Protein AF-A0A822ZV64-F1 (afdb_monomer)

Radius of gyration: 21.61 Å; Cα contacts (8 Å, |Δi|>4): 82; chains: 1; bounding box: 28×35×67 Å

Nearest PDB structures (foldseek):
  4tx4-assembly1_B  TM=8.418E-01  e=2.015E-04  Vigna unguiculata
  6vlp-assembly1_A  TM=7.467E-01  e=8.721E-04  Humulus lupulus
  8sj5-assembly2_D  TM=7.417E-01  e=1.258E-03  Juglans regia
  6lof-assembly1_D  TM=7.782E-01  e=8.116E-01  Zoanthus sp.
  5cux-assembly1_A  TM=3.957E-01  e=6.082E+00  Trypanosoma cruzi

Sequence (60 aa):
MPKPTSSSKRWCGVRPKNVAGFNYWLILEATDKGVTNNNEAVVWEKAWMSYRNLTSFRHV

Mean predicted aligned error: 11.86 Å

Solvent-accessible surface area (backbone at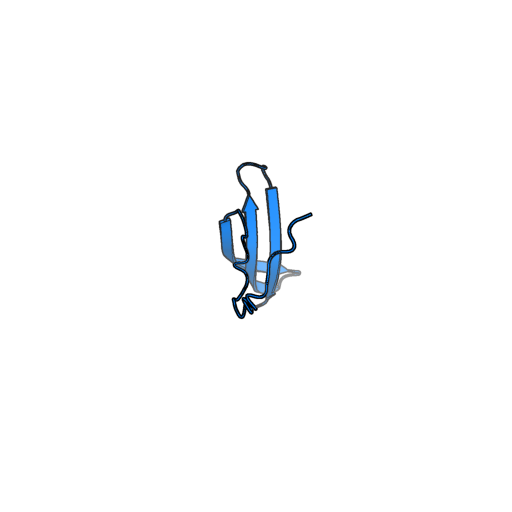oms only — not comparable to full-atom values): 4043 Å² total; per-residue (Å²): 135,87,77,85,74,88,74,90,76,77,80,88,63,85,75,81,83,83,70,84,58,49,76,46,81,44,80,46,78,46,70,60,98,86,47,77,42,45,29,43,36,34,35,43,32,30,78,95,70,77,38,75,44,80,77,42,76,44,79,104

Structure (mmCIF, N/CA/C/O backbone):
data_AF-A0A822ZV64-F1
#
_entry.id   AF-A0A822ZV64-F1
#
loop_
_atom_site.group_PDB
_atom_site.id
_atom_site.type_symbol
_atom_site.label_atom_id
_atom_site.label_alt_id
_atom_site.label_comp_id
_atom_site.label_asym_id
_atom_site.label_entity_id
_atom_site.label_seq_id
_atom_site.pdbx_PDB_ins_code
_atom_site.Cartn_x
_atom_site.Cartn_y
_atom_site.Cartn_z
_atom_site.occupancy
_atom_site.B_iso_or_equiv
_atom_site.auth_seq_id
_atom_site.auth_comp_id
_atom_site.auth_asym_id
_atom_site.auth_atom_id
_atom_site.pdbx_PDB_model_num
ATOM 1 N N . MET A 1 1 ? 7.046 -10.541 -51.812 1.00 40.31 1 MET A N 1
ATOM 2 C CA . MET A 1 1 ? 6.288 -10.778 -50.562 1.00 40.31 1 MET A CA 1
ATOM 3 C C . MET A 1 1 ? 5.727 -12.192 -50.586 1.00 40.31 1 MET A C 1
ATOM 5 O O . MET A 1 1 ? 4.889 -12.448 -51.443 1.00 40.31 1 MET A O 1
ATOM 9 N N . PRO A 1 2 ? 6.134 -13.105 -49.690 1.00 43.91 2 PRO A N 1
ATOM 10 C CA . PRO A 1 2 ? 5.331 -14.280 -49.401 1.00 43.91 2 PRO A CA 1
ATOM 11 C C . PRO A 1 2 ? 4.304 -13.912 -48.325 1.00 43.91 2 PRO A C 1
ATOM 13 O O . PRO A 1 2 ? 4.646 -13.478 -47.226 1.00 43.91 2 PRO A O 1
ATOM 16 N N . LYS A 1 3 ? 3.026 -14.030 -48.683 1.00 51.41 3 LYS A N 1
ATOM 17 C CA . LYS A 1 3 ? 1.890 -13.861 -47.775 1.00 51.41 3 LYS A CA 1
ATOM 18 C C . LYS A 1 3 ? 1.834 -15.102 -46.873 1.00 51.41 3 LYS A C 1
ATOM 20 O O . LYS A 1 3 ? 1.792 -16.200 -47.427 1.00 51.41 3 LYS A O 1
ATOM 25 N N . PRO A 1 4 ? 1.812 -14.988 -45.533 1.00 48.72 4 PRO A N 1
ATOM 26 C CA . PRO A 1 4 ? 1.550 -16.150 -44.700 1.00 48.72 4 PRO A CA 1
ATOM 27 C C . PRO A 1 4 ? 0.097 -16.578 -44.921 1.00 48.72 4 PRO A C 1
ATOM 29 O O . PRO A 1 4 ? -0.844 -15.833 -44.637 1.00 48.72 4 PRO A O 1
ATOM 32 N N . THR A 1 5 ? -0.076 -17.765 -45.490 1.00 56.38 5 THR A N 1
ATOM 33 C CA . THR A 1 5 ? -1.358 -18.450 -45.632 1.00 56.38 5 THR A CA 1
ATOM 34 C C . THR A 1 5 ? -1.929 -18.802 -44.265 1.00 56.38 5 THR A C 1
ATOM 36 O O . THR A 1 5 ? -1.236 -19.339 -43.407 1.00 56.38 5 THR A O 1
ATOM 39 N N . SER A 1 6 ? -3.210 -18.466 -44.112 1.00 61.84 6 SER A N 1
ATOM 40 C CA . SER A 1 6 ? -4.177 -18.889 -43.097 1.00 61.84 6 SER A CA 1
ATOM 41 C C . SER A 1 6 ? -3.657 -19.793 -41.971 1.00 61.84 6 SER A C 1
ATOM 43 O O . SER A 1 6 ? -3.436 -20.990 -42.135 1.00 61.84 6 SER A O 1
ATOM 45 N N . SER A 1 7 ? -3.572 -19.226 -40.773 1.00 53.59 7 SER A N 1
ATOM 46 C CA . SER A 1 7 ? -3.767 -19.966 -39.529 1.00 53.59 7 SER A CA 1
ATOM 47 C C . SER A 1 7 ? -4.393 -19.001 -38.539 1.00 53.59 7 SER A C 1
ATOM 49 O O . SER A 1 7 ? -3.717 -18.173 -37.930 1.00 53.59 7 SER A O 1
ATOM 51 N N . SER A 1 8 ? -5.719 -19.054 -38.436 1.00 58.75 8 SER A N 1
ATOM 52 C CA . SER A 1 8 ? -6.499 -18.285 -37.474 1.00 58.75 8 SER A CA 1
ATOM 53 C C . SER A 1 8 ? -6.148 -18.729 -36.053 1.00 58.75 8 SER A C 1
ATOM 55 O O . SER A 1 8 ? -6.830 -19.564 -35.458 1.00 58.75 8 SER A O 1
ATOM 57 N N . LYS A 1 9 ? -5.073 -18.179 -35.487 1.00 60.44 9 LYS A N 1
ATOM 58 C CA . LYS A 1 9 ? -4.770 -18.334 -34.066 1.00 60.44 9 LYS A CA 1
ATOM 59 C C . LYS A 1 9 ? -5.558 -17.269 -33.310 1.00 60.44 9 LYS A C 1
ATOM 61 O O . LYS A 1 9 ? -5.122 -16.132 -33.148 1.00 60.44 9 LYS A O 1
ATOM 66 N N . ARG A 1 10 ? -6.783 -17.628 -32.922 1.00 62.59 10 ARG A N 1
ATOM 67 C CA . ARG A 1 10 ? -7.627 -16.796 -32.064 1.00 62.59 10 ARG A CA 1
ATOM 68 C C . ARG A 1 10 ? -7.025 -16.839 -30.657 1.00 62.59 10 ARG A C 1
ATOM 70 O O . ARG A 1 10 ? -7.108 -17.856 -29.977 1.00 62.59 10 ARG A O 1
ATOM 77 N N . TRP A 1 11 ? -6.364 -15.761 -30.245 1.00 53.47 11 TRP A N 1
ATOM 78 C CA . TRP A 1 11 ? -5.877 -15.619 -28.875 1.00 53.47 11 TRP A CA 1
ATOM 79 C C . TRP A 1 11 ? -7.062 -15.311 -27.957 1.00 53.47 11 TRP A C 1
ATOM 81 O O . TRP A 1 11 ? -7.436 -14.157 -27.787 1.00 53.47 11 TRP A O 1
ATOM 91 N N . CYS A 1 12 ? -7.651 -16.342 -27.356 1.00 62.19 12 CYS A N 1
ATOM 92 C CA . CYS A 1 12 ? -8.631 -16.200 -26.273 1.00 62.19 12 CYS A CA 1
ATOM 93 C C . CYS A 1 12 ? -7.939 -16.151 -24.894 1.00 62.19 12 CYS A C 1
ATOM 95 O O . CYS A 1 12 ? -8.450 -16.690 -23.919 1.00 62.19 12 CYS A O 1
ATOM 97 N N . GLY A 1 13 ? -6.731 -15.584 -24.824 1.00 59.25 13 GLY A N 1
ATOM 98 C CA . GLY A 1 13 ? -5.896 -15.597 -23.625 1.00 59.25 13 GLY A CA 1
ATOM 99 C C . GLY A 1 13 ? -5.978 -14.280 -22.869 1.00 59.25 13 GLY A C 1
ATOM 100 O O . GLY A 1 13 ? -5.718 -13.220 -23.441 1.00 59.25 13 GLY A O 1
ATOM 101 N N . VAL A 1 14 ? -6.300 -14.351 -21.576 1.00 67.06 14 VAL A N 1
ATOM 102 C CA . VAL A 1 14 ? -6.130 -13.237 -20.636 1.00 6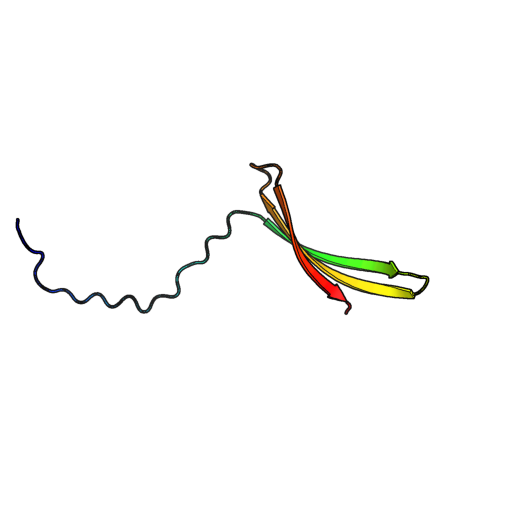7.06 14 VAL A CA 1
ATOM 103 C C . VAL A 1 14 ? -4.687 -12.750 -20.749 1.00 67.06 14 VAL A C 1
ATOM 105 O O . VAL A 1 14 ? -3.750 -13.523 -20.546 1.00 67.06 14 VAL A O 1
ATOM 108 N N . ARG A 1 15 ? -4.489 -11.480 -21.120 1.00 66.69 15 ARG A N 1
ATOM 109 C CA . ARG A 1 15 ? -3.140 -10.910 -21.175 1.00 66.69 15 ARG A CA 1
ATOM 110 C C . ARG A 1 15 ? -2.583 -10.855 -19.750 1.0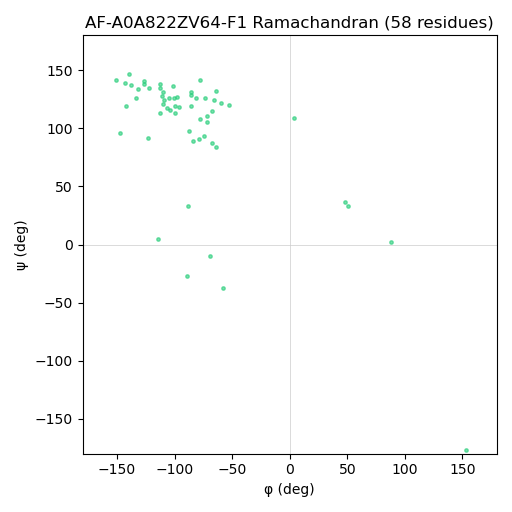0 66.69 15 ARG A C 1
ATOM 112 O O . ARG A 1 15 ? -3.239 -10.244 -18.903 1.00 66.69 15 ARG A O 1
ATOM 119 N N . PRO A 1 16 ? -1.409 -11.446 -19.465 1.00 56.91 16 PRO A N 1
ATOM 120 C CA . PRO A 1 16 ? -0.789 -11.285 -18.160 1.00 56.91 16 PRO A CA 1
ATOM 121 C C . PRO A 1 16 ? -0.533 -9.794 -17.938 1.00 56.91 16 PRO A C 1
ATOM 123 O O . PRO A 1 16 ? 0.130 -9.142 -18.744 1.00 56.91 16 PRO A O 1
ATOM 126 N N . LYS A 1 17 ? -1.105 -9.231 -16.870 1.00 66.06 17 LYS A N 1
ATOM 127 C CA . LYS A 1 17 ? -0.821 -7.857 -16.461 1.00 66.06 17 LYS A CA 1
ATOM 128 C C . LYS A 1 17 ? 0.517 -7.876 -15.737 1.00 66.06 17 LYS A C 1
ATOM 130 O O . LYS A 1 17 ? 0.591 -8.119 -14.540 1.00 66.06 17 LYS A O 1
ATOM 135 N N . ASN A 1 18 ? 1.581 -7.667 -16.496 1.00 60.50 18 ASN A N 1
ATOM 136 C CA . ASN A 1 18 ? 2.927 -7.473 -15.987 1.00 60.50 18 ASN A CA 1
ATOM 137 C C . ASN A 1 18 ? 2.999 -6.144 -15.217 1.00 60.50 18 ASN A C 1
ATOM 139 O O . ASN A 1 18 ? 3.324 -5.097 -15.770 1.00 60.50 18 ASN A O 1
ATOM 143 N N . VAL A 1 19 ? 2.679 -6.187 -13.924 1.00 67.12 19 VAL A N 1
ATOM 144 C CA . VAL A 1 19 ? 3.028 -5.132 -12.966 1.00 67.12 19 VAL A CA 1
ATOM 145 C C . VAL A 1 19 ? 4.417 -5.455 -12.429 1.00 67.12 19 VAL A C 1
ATOM 147 O O . VAL A 1 19 ? 4.574 -6.298 -11.556 1.00 67.12 19 VAL A O 1
ATOM 150 N N . ALA A 1 20 ? 5.446 -4.829 -12.996 1.00 78.62 20 ALA A N 1
ATOM 151 C CA . ALA A 1 20 ? 6.793 -4.928 -12.448 1.00 78.62 20 ALA A CA 1
ATOM 152 C C . ALA A 1 20 ? 6.845 -4.121 -11.142 1.00 78.62 20 ALA A C 1
ATOM 154 O O . ALA A 1 20 ? 6.727 -2.899 -11.188 1.00 78.62 20 ALA A O 1
ATOM 155 N N . GLY A 1 21 ? 6.974 -4.783 -9.992 1.00 84.75 21 GLY A N 1
ATOM 156 C CA . GLY A 1 21 ? 7.135 -4.136 -8.685 1.00 84.75 21 GLY A CA 1
ATOM 157 C C . GLY A 1 21 ? 6.619 -4.994 -7.535 1.00 84.75 21 GLY A C 1
ATOM 158 O O . GLY A 1 21 ? 6.162 -6.115 -7.748 1.00 84.75 21 GLY A O 1
ATOM 159 N N . PHE A 1 22 ? 6.667 -4.439 -6.329 1.00 86.81 22 PHE A N 1
ATOM 160 C CA . PHE A 1 22 ? 6.041 -5.003 -5.137 1.00 86.81 22 PHE A CA 1
ATOM 161 C C . PHE A 1 22 ? 4.735 -4.266 -4.845 1.00 86.81 22 PHE A C 1
ATOM 163 O O . PHE A 1 22 ? 4.684 -3.041 -4.935 1.00 86.81 22 PHE A O 1
ATOM 170 N N . ASN A 1 23 ? 3.682 -5.008 -4.502 1.00 89.94 23 ASN A N 1
ATOM 171 C CA . ASN A 1 23 ? 2.432 -4.441 -4.002 1.00 89.94 23 ASN A CA 1
ATOM 172 C C 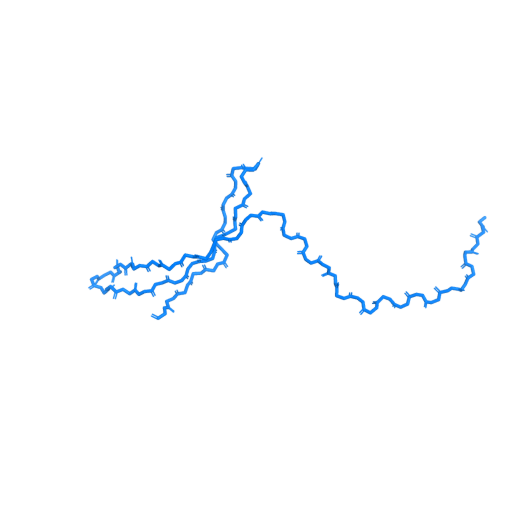. ASN A 1 23 ? 2.337 -4.715 -2.505 1.00 89.94 23 ASN A C 1
ATOM 174 O O . ASN A 1 23 ? 2.265 -5.873 -2.096 1.00 89.94 23 ASN A O 1
ATOM 178 N N . TYR A 1 24 ? 2.307 -3.656 -1.706 1.00 88.75 24 TYR A N 1
ATOM 179 C CA . TYR A 1 24 ? 2.084 -3.736 -0.270 1.00 88.75 24 TYR A CA 1
ATOM 180 C C . TYR A 1 24 ? 0.622 -3.443 0.031 1.00 88.75 24 TYR A C 1
ATOM 182 O O . TYR A 1 24 ? 0.101 -2.404 -0.376 1.00 88.75 24 TYR A O 1
ATOM 190 N N . TRP A 1 25 ? -0.017 -4.351 0.763 1.00 90.62 25 TRP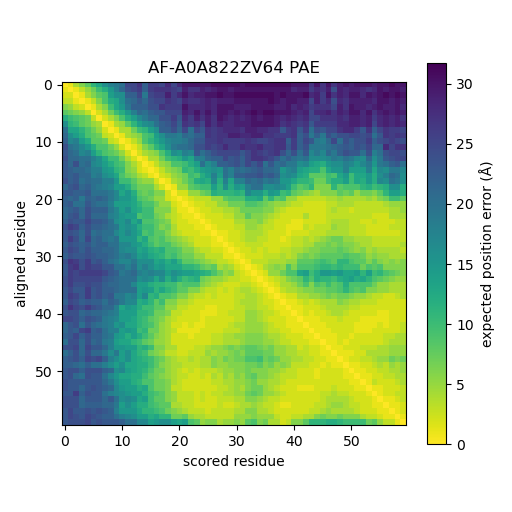 A N 1
ATOM 191 C CA . TRP A 1 25 ? -1.284 -4.087 1.429 1.00 90.62 25 TRP A CA 1
ATOM 192 C C . TRP A 1 25 ? -0.972 -3.710 2.869 1.00 90.62 25 TRP A C 1
ATOM 194 O O . TRP A 1 25 ? -0.393 -4.499 3.613 1.00 90.62 25 TRP A O 1
ATOM 204 N N . LEU A 1 26 ? -1.336 -2.493 3.244 1.00 91.81 26 LEU A N 1
ATOM 205 C CA . LEU A 1 26 ? -1.138 -1.961 4.581 1.00 91.81 26 LEU A CA 1
ATOM 206 C C . LEU A 1 26 ? -2.503 -1.765 5.233 1.00 91.81 26 LEU A C 1
ATOM 208 O O . LEU A 1 26 ? -3.416 -1.228 4.607 1.00 91.81 26 LEU A O 1
ATOM 212 N N . ILE A 1 27 ? -2.619 -2.198 6.484 1.00 91.94 27 ILE A N 1
ATOM 213 C CA . ILE A 1 27 ? -3.734 -1.860 7.366 1.00 91.94 27 ILE A CA 1
ATOM 214 C C . ILE A 1 27 ? -3.149 -0.928 8.420 1.00 91.94 27 ILE A C 1
ATOM 216 O O . ILE A 1 27 ? -2.176 -1.288 9.084 1.00 91.94 27 ILE A O 1
ATOM 220 N N . LEU A 1 28 ? -3.686 0.283 8.519 1.00 90.88 28 LEU A N 1
ATOM 221 C CA . LEU A 1 28 ? -3.184 1.316 9.418 1.00 90.88 28 LEU A CA 1
ATOM 222 C C . LEU A 1 28 ? -4.332 2.047 10.106 1.00 90.88 28 LEU A C 1
ATOM 224 O O . LEU A 1 28 ? -5.325 2.402 9.477 1.00 90.88 28 LEU A O 1
ATOM 228 N N . GLU A 1 29 ? -4.181 2.299 11.399 1.00 91.75 29 GLU A N 1
ATOM 229 C CA . GLU A 1 29 ? -5.063 3.205 12.129 1.00 91.75 29 GLU A CA 1
ATOM 230 C C . GLU A 1 29 ? -4.604 4.641 11.883 1.00 91.75 29 GLU A C 1
ATOM 232 O O . GLU A 1 29 ? -3.431 4.973 12.073 1.00 91.75 29 GLU A O 1
ATOM 237 N N . ALA A 1 30 ? -5.520 5.493 11.430 1.00 88.31 30 ALA A N 1
ATOM 238 C CA . ALA A 1 30 ? -5.267 6.916 11.261 1.00 88.31 30 ALA A CA 1
ATOM 239 C C . ALA A 1 30 ? -6.336 7.720 11.994 1.00 88.31 30 ALA A C 1
ATOM 241 O O . ALA A 1 30 ? -7.524 7.399 11.936 1.00 88.31 30 ALA A O 1
ATOM 242 N N . THR A 1 31 ? -5.907 8.783 12.666 1.00 90.62 31 THR A N 1
ATOM 243 C CA . THR A 1 31 ? -6.805 9.729 13.324 1.00 90.62 31 THR A CA 1
ATOM 244 C C . THR A 1 31 ? -6.977 10.953 12.434 1.00 90.62 31 THR A C 1
ATOM 246 O O . THR A 1 31 ? -6.028 11.716 12.2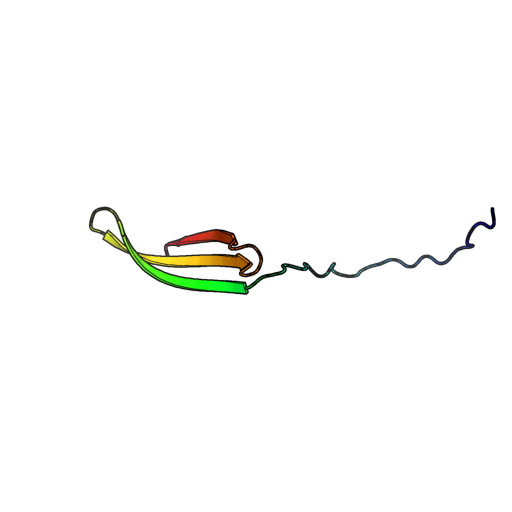54 1.00 90.62 31 THR A O 1
ATOM 249 N N . ASP A 1 32 ? -8.181 11.165 11.901 1.00 83.88 32 ASP A N 1
ATOM 250 C CA . ASP A 1 32 ? -8.547 12.405 11.205 1.00 83.88 32 ASP A CA 1
ATOM 251 C C . ASP A 1 32 ? -9.539 13.196 12.060 1.00 83.88 32 ASP A C 1
ATOM 253 O O . ASP A 1 32 ? -10.569 12.674 12.485 1.00 83.88 32 ASP A O 1
ATOM 257 N N . LYS A 1 33 ? -9.209 14.458 12.364 1.00 84.75 33 LYS A N 1
ATOM 258 C CA . LYS A 1 33 ? -10.056 15.382 13.151 1.00 84.75 33 LYS A CA 1
ATOM 259 C C . LYS A 1 33 ? -10.576 14.805 14.480 1.00 84.75 33 LYS A C 1
ATOM 261 O O . LYS A 1 33 ? -11.668 15.146 14.926 1.00 84.75 33 LYS A O 1
ATOM 266 N N . GLY A 1 34 ? -9.778 13.952 15.122 1.00 86.12 34 GLY A N 1
ATOM 267 C CA . GLY A 1 34 ? -10.108 13.324 16.405 1.00 86.12 34 GLY A CA 1
ATOM 268 C C . GLY A 1 34 ? -10.894 12.013 16.304 1.00 86.12 34 GLY A C 1
ATOM 269 O O . GLY A 1 34 ? -11.2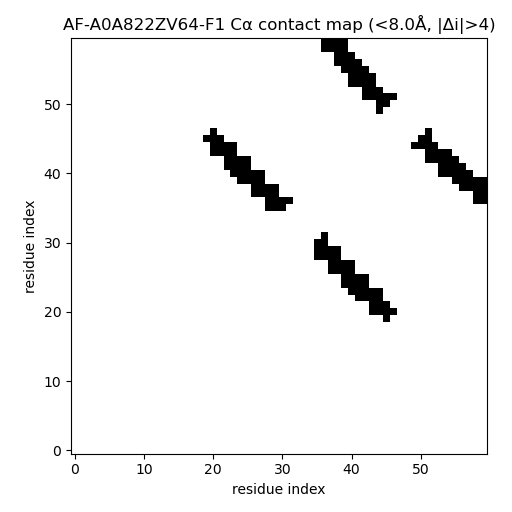10 11.436 17.340 1.00 86.12 34 GLY A O 1
ATOM 270 N N . VAL A 1 35 ? -11.177 11.516 15.096 1.00 82.88 35 VAL A N 1
ATOM 271 C CA . VAL A 1 35 ? -11.791 10.200 14.876 1.00 82.88 35 VAL A CA 1
ATOM 272 C C . VAL A 1 35 ? -10.716 9.224 14.406 1.00 82.88 35 VAL A C 1
ATOM 274 O O . VAL A 1 35 ? -10.126 9.415 13.342 1.00 82.88 35 VAL A O 1
ATOM 277 N N . THR A 1 36 ? -10.443 8.198 15.215 1.00 88.69 36 THR A N 1
ATOM 278 C CA . THR A 1 36 ? -9.524 7.107 14.862 1.00 88.69 36 THR A CA 1
ATOM 279 C C . THR A 1 36 ? -10.268 6.039 14.088 1.00 88.69 36 THR A C 1
ATOM 281 O O . THR A 1 36 ? -11.322 5.572 14.509 1.00 88.69 36 THR A O 1
ATOM 284 N N . ASN A 1 37 ? -9.688 5.685 12.953 1.00 87.31 37 ASN A N 1
ATOM 285 C CA . ASN A 1 37 ? -10.343 4.979 11.878 1.00 87.31 37 ASN A CA 1
ATOM 286 C C . ASN A 1 37 ? -9.342 4.001 11.256 1.00 87.31 37 ASN A C 1
ATOM 288 O O . ASN A 1 37 ? -8.168 4.343 11.061 1.00 87.31 37 ASN A O 1
ATOM 292 N N . ASN A 1 38 ? -9.791 2.790 10.934 1.00 90.38 38 ASN A N 1
ATOM 293 C CA . ASN A 1 38 ? -8.941 1.777 10.323 1.00 90.38 38 ASN A CA 1
ATOM 294 C C . ASN A 1 38 ? -8.941 2.005 8.813 1.00 90.38 38 ASN A C 1
ATOM 296 O O . ASN A 1 38 ? -9.980 2.187 8.188 1.00 90.38 38 ASN A O 1
ATOM 300 N N . ASN A 1 39 ? -7.762 2.034 8.206 1.00 91.00 39 ASN A N 1
ATOM 301 C CA . ASN A 1 39 ? -7.613 2.318 6.788 1.00 91.00 39 ASN A CA 1
ATOM 302 C C . ASN A 1 39 ? -6.814 1.218 6.111 1.00 91.00 39 ASN A C 1
ATOM 304 O O . ASN A 1 39 ? -5.806 0.732 6.625 1.00 91.00 39 ASN A O 1
ATOM 308 N N . GLU A 1 40 ? -7.250 0.878 4.910 1.00 93.12 40 GLU A N 1
ATOM 309 C CA . GLU A 1 40 ? -6.543 -0.007 4.008 1.00 93.12 40 GLU A CA 1
ATOM 310 C C . GLU A 1 40 ? -5.898 0.803 2.890 1.00 93.12 40 GLU A C 1
ATOM 312 O O . GLU A 1 40 ? -6.558 1.551 2.160 1.00 93.12 40 GLU A O 1
ATOM 317 N N . ALA A 1 41 ? -4.593 0.616 2.729 1.00 93.56 41 ALA A N 1
ATOM 318 C CA . ALA A 1 41 ? -3.797 1.255 1.698 1.00 93.56 41 ALA A CA 1
ATOM 319 C C . ALA A 1 41 ? -3.111 0.200 0.828 1.00 93.56 41 ALA A C 1
ATOM 321 O O . ALA A 1 41 ? -2.509 -0.745 1.336 1.00 93.56 41 ALA A O 1
ATOM 322 N N . VAL A 1 42 ? -3.157 0.385 -0.492 1.00 92.75 42 VAL A N 1
ATOM 323 C CA . VAL A 1 42 ? -2.427 -0.451 -1.454 1.00 92.75 42 VAL A CA 1
ATOM 324 C C . VAL A 1 42 ? -1.352 0.394 -2.120 1.00 92.75 42 VAL A C 1
ATOM 326 O O . VAL A 1 42 ? -1.656 1.318 -2.880 1.00 92.75 42 VAL A O 1
ATOM 329 N N . VAL A 1 43 ? -0.090 0.068 -1.859 1.00 92.75 43 VAL A N 1
ATOM 330 C CA . VAL A 1 43 ? 1.078 0.793 -2.375 1.00 92.75 43 VAL A CA 1
ATOM 331 C C . VAL A 1 43 ? 1.813 -0.070 -3.387 1.00 92.75 43 VAL A C 1
ATOM 333 O O . VAL A 1 43 ? 2.187 -1.199 -3.086 1.00 92.75 43 VAL A O 1
ATOM 336 N N . TRP A 1 44 ? 2.071 0.482 -4.569 1.00 93.19 44 TRP A N 1
ATOM 337 C CA . TRP A 1 44 ? 2.916 -0.134 -5.583 1.00 93.19 44 TRP A CA 1
ATOM 338 C C . TRP A 1 44 ? 4.315 0.484 -5.556 1.00 93.19 44 TRP A C 1
ATOM 340 O O . TRP A 1 44 ? 4.479 1.687 -5.772 1.00 93.19 44 TRP A O 1
ATOM 350 N N . GLU A 1 45 ? 5.330 -0.334 -5.298 1.00 90.69 45 GLU A N 1
ATOM 351 C CA . GLU A 1 45 ? 6.734 0.063 -5.237 1.00 90.69 45 GLU A CA 1
ATOM 352 C C . GLU A 1 45 ? 7.546 -0.547 -6.384 1.00 90.69 45 GLU A C 1
ATOM 354 O O . GLU A 1 45 ? 7.450 -1.734 -6.696 1.00 90.69 45 GLU A O 1
ATOM 359 N N . LYS A 1 46 ? 8.427 0.267 -6.963 1.00 92.62 46 LYS A N 1
ATOM 360 C CA . LYS A 1 46 ? 9.505 -0.1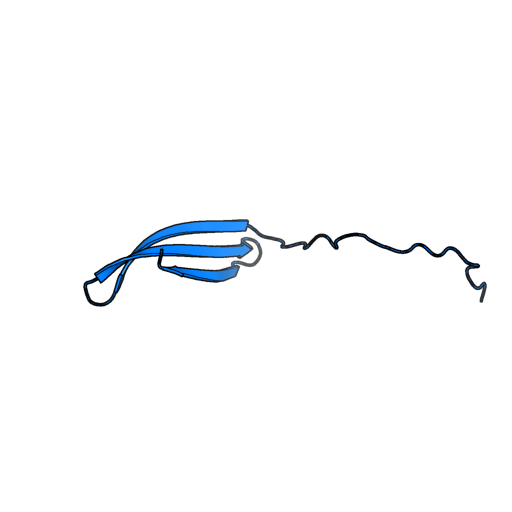61 -7.856 1.00 92.62 46 LYS A CA 1
ATOM 361 C C . LYS A 1 46 ? 10.822 0.330 -7.272 1.00 92.62 46 LYS A C 1
ATOM 363 O O . LYS A 1 46 ? 11.251 1.449 -7.559 1.00 92.62 46 LYS A O 1
ATOM 368 N N . ALA A 1 47 ? 11.456 -0.505 -6.449 1.00 88.12 47 ALA A N 1
ATOM 369 C CA . ALA A 1 47 ? 12.678 -0.148 -5.725 1.00 88.12 47 ALA A CA 1
ATOM 370 C C . ALA A 1 47 ? 13.816 0.288 -6.668 1.00 88.12 47 ALA A C 1
ATOM 372 O O . ALA A 1 47 ? 14.504 1.264 -6.391 1.00 88.12 47 ALA A O 1
ATOM 373 N N . TRP A 1 48 ? 13.939 -0.353 -7.837 1.00 90.06 48 TRP A N 1
ATOM 374 C CA . TRP A 1 48 ? 14.936 -0.015 -8.867 1.00 90.06 48 TRP A CA 1
ATOM 375 C C . TRP A 1 48 ? 14.698 1.330 -9.573 1.00 90.06 48 TRP A C 1
ATOM 377 O O . TRP A 1 48 ? 15.548 1.775 -10.335 1.00 90.06 48 TRP A O 1
ATOM 387 N N . MET A 1 49 ? 13.546 1.971 -9.356 1.00 93.06 49 MET A N 1
ATOM 388 C CA . MET A 1 49 ? 13.253 3.328 -9.836 1.00 93.06 49 MET A CA 1
ATOM 389 C C . MET A 1 49 ? 13.094 4.324 -8.681 1.00 93.06 49 MET A C 1
ATOM 391 O O . MET A 1 49 ? 12.666 5.449 -8.928 1.00 93.06 49 MET A O 1
ATOM 395 N N . SER A 1 50 ? 13.328 3.902 -7.429 1.00 90.44 50 SER A N 1
ATOM 396 C CA . SER A 1 50 ? 12.976 4.672 -6.226 1.00 90.44 50 SER A CA 1
ATOM 397 C C . SER A 1 50 ? 11.539 5.217 -6.277 1.00 90.44 50 SER A C 1
ATOM 399 O O . SER A 1 50 ? 11.262 6.334 -5.847 1.00 90.44 50 SER A O 1
ATOM 401 N N . TYR A 1 51 ? 10.615 4.434 -6.843 1.00 90.12 51 TYR A N 1
ATOM 402 C CA . TYR A 1 51 ? 9.247 4.863 -7.124 1.00 90.12 51 TYR A CA 1
ATOM 403 C C . TYR A 1 51 ? 8.261 4.162 -6.197 1.00 90.12 51 TYR A C 1
ATOM 405 O O . TYR A 1 51 ? 8.269 2.935 -6.096 1.00 90.12 51 TYR A O 1
ATOM 413 N N . ARG A 1 52 ? 7.369 4.938 -5.579 1.00 93.12 52 ARG A N 1
ATOM 414 C CA . ARG A 1 52 ? 6.236 4.451 -4.786 1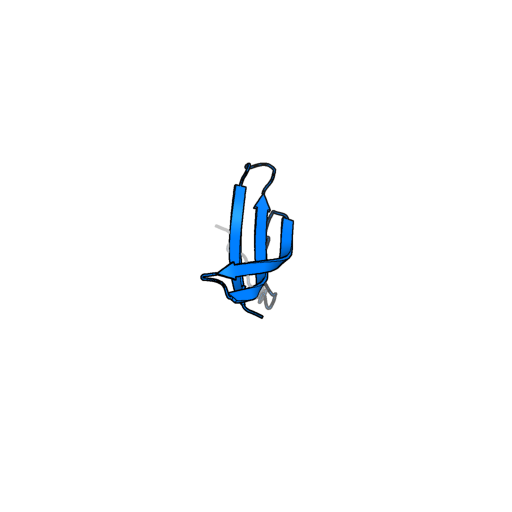.00 93.12 52 ARG A CA 1
ATOM 415 C C . ARG A 1 52 ? 4.980 5.191 -5.213 1.00 93.12 52 ARG A C 1
ATOM 417 O O . ARG A 1 52 ? 5.007 6.412 -5.345 1.00 93.12 52 ARG A O 1
ATOM 424 N N . ASN A 1 53 ? 3.895 4.455 -5.423 1.00 92.88 53 ASN A N 1
ATOM 425 C CA . ASN A 1 53 ? 2.603 5.018 -5.788 1.00 92.88 53 ASN A CA 1
ATOM 426 C C . ASN A 1 53 ? 1.490 4.404 -4.946 1.00 92.88 53 ASN A C 1
ATOM 428 O O . ASN A 1 53 ? 1.339 3.183 -4.905 1.00 92.88 53 ASN A O 1
ATOM 432 N N . LEU A 1 54 ? 0.701 5.254 -4.297 1.00 93.00 54 LEU A N 1
ATOM 433 C CA . LEU A 1 54 ? -0.491 4.837 -3.575 1.00 93.00 54 LEU A CA 1
ATOM 434 C C . LEU A 1 54 ? -1.603 4.585 -4.596 1.00 93.00 54 LEU A C 1
ATOM 436 O O . LEU A 1 54 ? -2.121 5.509 -5.213 1.00 93.00 54 LEU A O 1
ATOM 440 N N . THR A 1 55 ? -1.933 3.317 -4.808 1.00 90.56 55 THR A N 1
ATOM 441 C CA . THR A 1 55 ? -2.917 2.901 -5.818 1.00 90.56 55 THR A CA 1
ATOM 442 C C . THR A 1 55 ? -4.341 2.861 -5.279 1.00 90.56 55 THR A C 1
ATOM 444 O O . THR A 1 55 ? -5.284 3.034 -6.045 1.00 90.56 55 THR A O 1
ATOM 447 N N . SER A 1 56 ? -4.506 2.647 -3.973 1.00 90.38 56 SER A N 1
ATOM 448 C CA . SER A 1 56 ? -5.803 2.656 -3.304 1.00 90.38 56 SER A CA 1
ATOM 449 C C . SER A 1 56 ? -5.633 3.094 -1.859 1.00 90.38 56 SER A C 1
ATOM 451 O O . SER A 1 56 ? -4.671 2.694 -1.205 1.00 90.38 56 SER A O 1
ATOM 453 N N . PHE A 1 57 ? -6.589 3.871 -1.365 1.00 91.88 57 PHE A N 1
ATOM 454 C CA . PHE A 1 57 ? -6.719 4.222 0.042 1.00 91.88 57 PHE A CA 1
ATOM 455 C C . PHE A 1 57 ? -8.203 4.247 0.388 1.00 91.88 57 PHE A C 1
ATOM 457 O O . PHE A 1 57 ? -8.963 4.988 -0.239 1.00 91.88 57 PHE A O 1
ATOM 464 N N . ARG A 1 58 ? -8.624 3.399 1.326 1.00 90.25 58 ARG A N 1
ATOM 465 C CA . ARG A 1 58 ? -10.023 3.297 1.746 1.00 90.25 58 ARG A CA 1
ATOM 466 C C . ARG A 1 58 ? -10.134 3.133 3.251 1.00 90.25 58 ARG A C 1
ATOM 468 O O . ARG A 1 58 ? -9.297 2.488 3.872 1.00 90.25 58 ARG A O 1
ATOM 475 N N . HIS A 1 59 ? -11.201 3.694 3.791 1.00 86.44 59 HIS A N 1
ATOM 476 C CA . HIS A 1 59 ? -11.615 3.461 5.162 1.00 86.44 59 HIS A CA 1
ATOM 477 C C . HIS A 1 59 ? -12.309 2.093 5.265 1.00 86.44 59 HIS A C 1
ATOM 479 O O . HIS A 1 59 ? -13.028 1.722 4.328 1.00 86.44 59 HIS A O 1
ATOM 485 N N . VAL A 1 60 ? -12.082 1.356 6.356 1.00 78.88 60 VAL A N 1
ATOM 486 C CA . VAL A 1 60 ? -12.738 0.069 6.654 1.00 78.88 60 VAL A CA 1
ATOM 487 C C . VAL A 1 60 ? -13.575 0.120 7.917 1.00 78.88 60 VAL A C 1
ATOM 489 O O . VAL A 1 60 ? -13.196 0.850 8.855 1.00 78.88 60 VAL A O 1
#

Foldseek 3Di:
DDDPPDDPPPPPDDDPPPPPFDWDWDWDWDADPNDTFIKIWIWTDDVVVRDIDTPDIDTD

pLDDT: mean 79.41, std 15.63, range [40.31, 93.56]

Organism: Nelumbo nucifera (NCBI:txid4432)

Secondary structure (DSSP, 8-state):
------------PPPP----SEEEEEEEEEEETTEEEEEEEEEEEEGGGTEEEEEEEEE-

InterPro domains:
  IPR000010 Cystatin domain [PF16845] (19-60)
  IPR046350 Cystatin superfamily [SSF54403] (15-59)